Protein AF-A0A841RM21-F1 (afdb_monomer_lite)

pLDDT: mean 76.03, std 17.04, range [39.75, 96.88]

Secondary structure (DSSP, 8-state):
-----HHHHHHHHHHHHHHHHHHHHHH-HHHHHHHHHHHHHHHHHHHHHHHHHHHHHH---HHHHHHHHHHHHHHHHHHHTTS---S---------------S-PPP-----------------

Radius of gyration: 40.05 Å; chains: 1; bounding box: 70×43×116 Å

Structure (mmCIF, N/CA/C/O backbone):
data_AF-A0A841RM21-F1
#
_entry.id   AF-A0A841RM21-F1
#
loop_
_atom_site.group_PDB
_atom_site.id
_atom_site.type_symbol
_atom_site.label_atom_id
_atom_site.label_alt_id
_atom_site.label_comp_id
_atom_site.label_asym_id
_atom_site.label_entity_id
_atom_site.label_seq_id
_atom_site.pdbx_PDB_ins_code
_atom_site.Cartn_x
_atom_site.Cartn_y
_atom_site.Cartn_z
_atom_site.occupancy
_atom_site.B_iso_or_equiv
_atom_site.auth_seq_id
_atom_site.auth_comp_id
_atom_site.auth_asym_id
_atom_site.auth_atom_id
_atom_site.pdbx_PDB_model_num
ATOM 1 N N . MET A 1 1 ? -22.019 10.248 -42.109 1.00 49.47 1 MET A N 1
ATOM 2 C CA . MET A 1 1 ? -21.548 9.167 -41.214 1.00 49.47 1 MET A CA 1
ATOM 3 C C . MET A 1 1 ? -20.565 9.765 -40.216 1.00 49.47 1 MET A C 1
ATOM 5 O O . MET A 1 1 ? -19.471 10.133 -40.621 1.00 49.47 1 MET A O 1
ATOM 9 N N . GLN A 1 2 ? -20.959 9.957 -38.953 1.00 59.28 2 GLN A N 1
ATOM 10 C CA . GLN A 1 2 ? -20.015 10.356 -37.902 1.00 5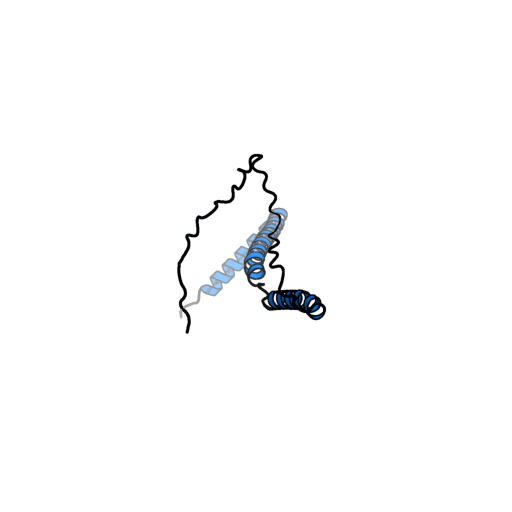9.28 2 GLN A CA 1
ATOM 11 C C . GLN A 1 2 ? -19.193 9.123 -37.521 1.00 59.28 2 GLN A C 1
ATOM 13 O O . GLN A 1 2 ? -19.748 8.127 -37.066 1.00 59.28 2 GLN A O 1
ATOM 18 N N . THR A 1 3 ? -17.888 9.149 -37.776 1.00 70.62 3 THR A N 1
ATOM 19 C CA . THR A 1 3 ? -16.991 8.068 -37.369 1.00 70.62 3 THR A CA 1
ATOM 20 C C . THR A 1 3 ? -16.593 8.279 -35.913 1.00 70.62 3 THR A C 1
ATOM 22 O O . THR A 1 3 ? -16.008 9.298 -35.545 1.00 70.62 3 THR A O 1
ATOM 25 N N . ASN A 1 4 ? -16.927 7.314 -35.059 1.00 75.44 4 ASN A N 1
ATOM 26 C CA . ASN A 1 4 ? -16.556 7.346 -33.650 1.00 75.44 4 ASN A CA 1
ATOM 27 C C . ASN A 1 4 ? -15.035 7.167 -33.542 1.00 75.44 4 ASN A C 1
ATOM 29 O O . ASN A 1 4 ? -14.515 6.083 -33.792 1.00 75.44 4 ASN A O 1
ATOM 33 N N . LYS A 1 5 ? -14.316 8.235 -33.174 1.00 79.25 5 LYS A N 1
ATOM 34 C CA . LYS A 1 5 ? -12.849 8.235 -32.992 1.00 79.25 5 LYS A CA 1
ATOM 35 C C . LYS A 1 5 ? -12.402 7.718 -31.612 1.00 79.25 5 LYS A C 1
ATOM 37 O O . LYS A 1 5 ? -11.215 7.565 -31.352 1.00 79.25 5 LYS A O 1
ATOM 42 N N . MET A 1 6 ? -13.341 7.409 -30.723 1.00 81.56 6 ME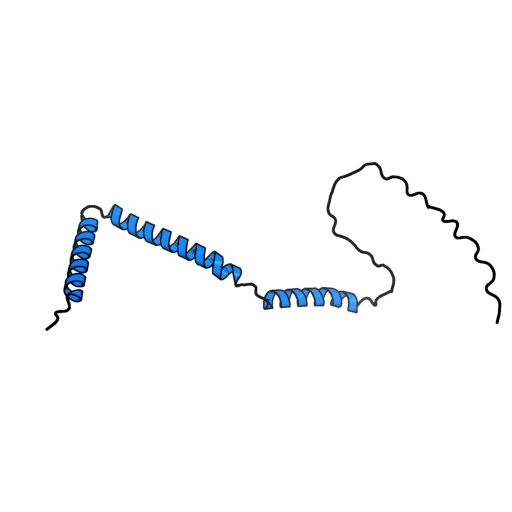T A N 1
ATOM 43 C CA . MET A 1 6 ? -13.052 6.823 -29.410 1.00 81.56 6 MET A CA 1
ATOM 44 C C . MET A 1 6 ? -12.282 5.489 -29.475 1.00 81.56 6 MET A C 1
ATOM 46 O O . MET A 1 6 ? -11.279 5.374 -28.772 1.00 81.56 6 MET A O 1
ATOM 50 N N . PRO A 1 7 ? -12.651 4.500 -30.319 1.00 87.12 7 PRO A N 1
ATOM 51 C CA . PRO A 1 7 ? -11.903 3.247 -30.414 1.00 87.12 7 PRO A CA 1
ATOM 52 C C . PRO A 1 7 ? -10.453 3.446 -30.863 1.00 87.12 7 PRO A C 1
ATOM 54 O O . PRO A 1 7 ? -9.565 2.829 -30.285 1.00 87.12 7 PRO A O 1
ATOM 57 N N . ILE A 1 8 ? -10.177 4.337 -31.826 1.00 90.12 8 ILE A N 1
ATOM 58 C CA . ILE A 1 8 ? -8.796 4.556 -32.288 1.00 90.12 8 ILE A CA 1
ATOM 59 C C . ILE A 1 8 ? -7.919 5.151 -31.178 1.00 90.12 8 ILE A C 1
ATOM 61 O O . ILE A 1 8 ? -6.764 4.761 -31.029 1.00 90.12 8 ILE A O 1
ATOM 65 N N . MET A 1 9 ? -8.485 6.026 -30.342 1.00 92.56 9 MET A N 1
ATOM 66 C CA . MET A 1 9 ? -7.781 6.590 -29.191 1.00 92.56 9 MET A CA 1
ATOM 67 C C . MET A 1 9 ? -7.486 5.522 -28.132 1.00 92.56 9 MET A C 1
ATOM 69 O O . MET A 1 9 ? -6.379 5.472 -27.604 1.00 92.56 9 MET A O 1
ATOM 73 N N . ILE A 1 10 ? -8.445 4.632 -27.860 1.00 94.12 10 ILE A N 1
ATOM 74 C CA . ILE A 1 10 ? -8.261 3.519 -26.918 1.00 94.12 10 ILE A CA 1
ATOM 75 C C . ILE A 1 10 ? -7.145 2.586 -27.403 1.00 94.12 10 ILE A C 1
ATOM 77 O O . ILE A 1 10 ? -6.250 2.260 -26.627 1.00 94.12 10 ILE A O 1
ATOM 81 N N . TYR A 1 11 ? -7.139 2.213 -28.687 1.00 94.19 11 TYR A N 1
ATOM 82 C CA . TYR A 1 11 ? -6.068 1.385 -29.248 1.00 94.19 11 TYR A CA 1
ATOM 83 C C . TYR A 1 11 ? -4.701 2.070 -29.179 1.00 94.19 11 TYR A C 1
ATOM 85 O O . TYR A 1 11 ? -3.723 1.420 -28.818 1.00 94.19 11 TYR A O 1
ATOM 93 N N . ALA A 1 12 ? -4.625 3.377 -29.448 1.00 94.75 12 ALA A N 1
ATOM 94 C CA . ALA A 1 12 ? -3.377 4.128 -29.323 1.00 94.75 12 ALA A CA 1
ATOM 95 C C . ALA A 1 12 ? -2.831 4.112 -27.883 1.00 94.75 12 ALA A C 1
ATOM 97 O O . ALA A 1 12 ? -1.640 3.877 -27.679 1.00 94.75 12 ALA A O 1
ATOM 98 N N . VAL A 1 13 ? -3.701 4.293 -26.882 1.00 96.19 13 VAL A N 1
ATOM 99 C CA . VAL A 1 13 ? -3.317 4.227 -25.461 1.00 96.19 13 VAL A CA 1
ATOM 100 C C . VAL A 1 13 ? -2.849 2.824 -25.077 1.00 96.19 13 VAL A C 1
ATOM 102 O O . VAL A 1 13 ? -1.839 2.693 -24.390 1.00 96.19 13 VAL A O 1
ATOM 105 N N . ILE A 1 14 ? -3.538 1.778 -25.542 1.00 96.19 14 ILE A N 1
ATOM 106 C CA . ILE A 1 14 ? -3.151 0.388 -25.263 1.00 96.19 14 ILE A CA 1
ATOM 107 C C . ILE A 1 14 ? -1.770 0.087 -25.851 1.00 96.19 14 ILE A C 1
ATOM 109 O O . ILE A 1 14 ? -0.910 -0.430 -25.142 1.00 96.19 14 ILE A O 1
ATOM 113 N N . VAL A 1 15 ? -1.530 0.439 -27.118 1.00 96.62 15 VAL A N 1
ATOM 114 C CA . VAL A 1 15 ? -0.232 0.208 -27.772 1.00 96.62 15 VAL A CA 1
ATOM 115 C C . VAL A 1 15 ? 0.884 0.949 -27.038 1.00 96.62 15 VAL A C 1
ATOM 117 O O . VAL A 1 15 ? 1.926 0.361 -26.751 1.00 96.62 15 VAL A O 1
ATOM 120 N N . LEU A 1 16 ? 0.652 2.210 -26.666 1.00 96.00 16 LEU A N 1
ATOM 121 C CA . LEU A 1 16 ? 1.628 2.999 -25.919 1.00 96.00 16 LEU A CA 1
ATOM 122 C C . LEU A 1 16 ? 1.916 2.399 -24.534 1.00 96.00 16 LEU A C 1
ATOM 124 O O . LEU A 1 16 ? 3.074 2.338 -24.124 1.00 96.00 16 LEU A O 1
ATOM 128 N N . ALA A 1 17 ? 0.885 1.917 -23.836 1.00 95.00 17 ALA A N 1
ATOM 129 C CA . ALA A 1 17 ? 1.034 1.269 -22.537 1.00 95.00 17 ALA A CA 1
ATOM 130 C C . ALA A 1 17 ? 1.849 -0.027 -22.633 1.00 95.00 17 ALA A C 1
ATOM 132 O O . ALA A 1 17 ? 2.735 -0.252 -21.811 1.00 95.00 17 ALA A O 1
ATOM 133 N N . VAL A 1 18 ? 1.593 -0.854 -23.652 1.00 96.06 18 VAL A N 1
ATOM 134 C CA . VAL A 1 18 ? 2.345 -2.096 -23.889 1.00 96.06 18 VAL A CA 1
ATOM 135 C C . VAL A 1 18 ? 3.813 -1.789 -24.173 1.00 96.06 18 VAL A C 1
ATOM 137 O O . VAL A 1 18 ? 4.685 -2.390 -23.552 1.00 96.06 18 VAL A O 1
ATOM 140 N N . ILE A 1 19 ? 4.100 -0.823 -25.049 1.00 95.19 19 ILE A N 1
ATOM 141 C CA . ILE A 1 19 ? 5.481 -0.423 -25.360 1.00 95.19 19 ILE A CA 1
ATOM 142 C C . ILE A 1 19 ? 6.181 0.106 -24.106 1.00 95.19 19 ILE A C 1
ATOM 144 O O . ILE A 1 19 ? 7.271 -0.356 -23.782 1.00 95.19 19 ILE A O 1
ATOM 148 N N . GLY A 1 20 ? 5.541 1.013 -23.364 1.00 90.06 20 GLY A N 1
ATOM 149 C CA . GLY A 1 20 ? 6.099 1.550 -22.123 1.00 90.06 20 GLY A CA 1
ATOM 150 C C . GLY A 1 20 ? 6.379 0.461 -21.086 1.00 90.06 20 GLY A C 1
ATOM 151 O O . GLY A 1 20 ? 7.424 0.479 -20.439 1.00 90.06 20 GLY A O 1
ATOM 152 N N . PHE A 1 21 ? 5.491 -0.529 -20.977 1.00 91.50 21 PHE A N 1
ATOM 153 C CA . PHE A 1 21 ? 5.668 -1.660 -20.072 1.00 91.50 21 PHE A CA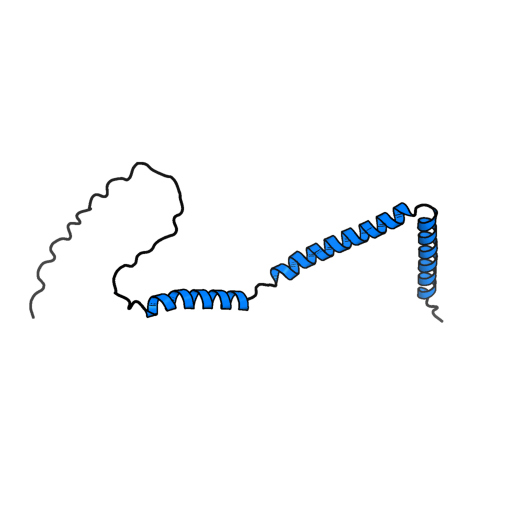 1
ATOM 154 C C . PHE A 1 21 ? 6.810 -2.587 -20.504 1.00 91.50 21 PHE A C 1
ATOM 156 O O . PHE A 1 21 ? 7.632 -2.956 -19.669 1.00 91.50 21 PHE A O 1
ATOM 163 N N . LEU A 1 22 ? 6.909 -2.934 -21.793 1.00 92.44 22 LEU A N 1
ATOM 164 C CA . LEU A 1 22 ? 8.019 -3.747 -22.306 1.00 92.44 22 LEU A CA 1
ATOM 165 C C . LEU A 1 22 ? 9.357 -3.021 -22.144 1.00 92.44 22 LEU A C 1
ATOM 167 O O . LEU A 1 22 ? 10.333 -3.632 -21.716 1.00 92.44 22 LEU A O 1
ATOM 171 N N . SER A 1 23 ? 9.410 -1.720 -22.436 1.00 89.44 23 SER A N 1
ATOM 172 C CA . SER A 1 23 ? 10.614 -0.916 -22.216 1.00 89.44 23 SER A CA 1
ATOM 173 C C . SER A 1 23 ? 11.016 -0.906 -20.745 1.00 89.44 23 SER A C 1
ATOM 175 O O . SER A 1 23 ? 12.177 -1.164 -20.448 1.00 89.44 23 SER A O 1
ATOM 177 N N . ALA A 1 24 ? 10.071 -0.692 -19.825 1.00 89.06 24 ALA A N 1
ATOM 178 C CA . ALA A 1 24 ? 10.345 -0.783 -18.392 1.00 89.06 24 ALA A CA 1
ATOM 179 C C . ALA A 1 24 ? 10.826 -2.187 -17.993 1.00 89.06 24 ALA A C 1
ATOM 181 O O . ALA A 1 24 ? 11.731 -2.316 -17.180 1.00 89.06 24 ALA A O 1
ATOM 182 N N . LEU A 1 25 ? 10.288 -3.248 -18.601 1.00 89.06 25 LEU A N 1
ATOM 183 C CA . LEU A 1 25 ? 10.687 -4.618 -18.290 1.00 89.06 25 LEU A CA 1
ATOM 184 C C . LEU A 1 25 ? 12.137 -4.921 -18.694 1.00 89.06 25 LEU A C 1
ATOM 186 O O . LEU A 1 25 ? 12.838 -5.573 -17.924 1.00 89.06 25 LEU A O 1
ATOM 190 N N . PHE A 1 26 ? 12.584 -4.460 -19.867 1.00 90.62 26 PHE A N 1
ATOM 191 C CA . PHE A 1 26 ? 13.926 -4.762 -20.385 1.00 90.62 26 PHE A CA 1
ATOM 192 C C . PHE A 1 26 ? 15.006 -3.758 -19.968 1.00 90.62 26 PHE A C 1
ATOM 194 O O . PHE A 1 26 ? 16.145 -4.166 -19.760 1.00 90.62 26 PHE A O 1
ATOM 201 N N . LEU A 1 27 ? 14.684 -2.464 -19.868 1.00 89.25 27 LEU A N 1
ATOM 202 C CA . LEU A 1 27 ? 15.665 -1.431 -19.505 1.00 89.25 27 LEU A CA 1
ATOM 203 C C . LEU A 1 27 ? 15.765 -1.221 -17.991 1.00 89.25 27 LEU A C 1
ATOM 205 O O . LEU A 1 27 ? 16.846 -0.887 -17.515 1.00 89.25 27 LEU A O 1
ATOM 209 N N . ASP A 1 28 ? 14.672 -1.396 -17.238 1.00 86.25 28 ASP A N 1
ATOM 210 C CA . ASP A 1 28 ? 14.652 -1.124 -15.795 1.00 86.25 28 ASP A CA 1
ATOM 211 C C . ASP A 1 28 ? 13.617 -1.973 -15.032 1.00 86.25 28 ASP A C 1
ATOM 213 O O . ASP A 1 28 ? 12.610 -1.495 -14.492 1.00 86.25 28 ASP A O 1
ATOM 217 N N . THR A 1 29 ? 13.876 -3.280 -14.968 1.00 87.50 29 THR A N 1
ATOM 218 C CA . THR A 1 29 ? 13.009 -4.225 -14.252 1.00 87.50 29 THR A CA 1
ATOM 219 C C . THR A 1 29 ? 12.903 -3.887 -12.760 1.00 87.50 29 THR A C 1
ATOM 221 O O . THR A 1 29 ? 11.849 -4.074 -12.146 1.00 87.50 29 THR A O 1
ATOM 224 N N . ALA A 1 30 ? 13.987 -3.382 -12.161 1.00 89.12 30 ALA A N 1
ATOM 225 C CA . ALA A 1 30 ? 14.034 -3.040 -10.742 1.00 89.12 30 ALA A CA 1
ATOM 226 C C . ALA A 1 30 ? 13.153 -1.819 -10.429 1.00 89.12 30 ALA A C 1
ATOM 228 O O . ALA A 1 30 ? 12.381 -1.848 -9.463 1.00 89.12 30 ALA A O 1
ATOM 229 N N . GLY A 1 31 ? 13.201 -0.781 -11.268 1.00 87.88 31 GLY A N 1
ATOM 230 C CA . GLY A 1 31 ? 12.308 0.377 -11.206 1.00 87.88 31 GLY A CA 1
ATOM 231 C C . GLY A 1 31 ? 10.837 -0.013 -11.345 1.00 87.88 31 GLY A C 1
ATOM 232 O O . GLY A 1 31 ? 9.989 0.438 -10.571 1.00 87.88 31 GLY A O 1
ATOM 233 N N . LEU A 1 32 ? 10.521 -0.937 -12.258 1.00 90.69 32 LEU A N 1
ATOM 234 C CA . LEU A 1 32 ? 9.157 -1.444 -12.421 1.00 90.69 32 LEU A CA 1
ATOM 235 C C . LEU A 1 32 ? 8.663 -2.125 -11.131 1.00 90.69 32 LEU A C 1
ATOM 237 O O . LEU A 1 32 ? 7.633 -1.735 -10.579 1.00 90.69 32 LEU A O 1
ATOM 241 N N . ILE A 1 33 ? 9.414 -3.092 -10.596 1.00 91.94 33 ILE A N 1
ATOM 242 C CA . ILE A 1 33 ? 9.014 -3.827 -9.383 1.00 91.94 33 ILE A CA 1
ATOM 243 C C . ILE A 1 33 ? 8.874 -2.874 -8.191 1.00 91.94 33 ILE A C 1
ATOM 245 O O . ILE A 1 33 ? 7.872 -2.924 -7.472 1.00 91.94 33 ILE A O 1
ATOM 249 N N . THR A 1 34 ? 9.840 -1.975 -7.992 1.00 93.44 34 THR A N 1
ATOM 250 C CA . THR A 1 34 ? 9.788 -0.993 -6.898 1.00 93.44 34 THR A CA 1
ATOM 251 C C . THR A 1 34 ? 8.599 -0.049 -7.041 1.00 93.44 34 THR A C 1
ATOM 253 O O . THR A 1 34 ? 7.932 0.222 -6.042 1.00 93.44 34 THR A O 1
ATOM 256 N N . SER A 1 35 ? 8.259 0.391 -8.255 1.00 90.31 35 SER A N 1
ATOM 257 C CA . SER A 1 35 ? 7.082 1.234 -8.496 1.00 90.31 35 SER A CA 1
ATOM 258 C C . SER A 1 35 ? 5.769 0.517 -8.155 1.00 90.31 35 SER A C 1
ATOM 260 O O . SER A 1 35 ? 4.913 1.096 -7.482 1.00 90.31 35 SER A O 1
ATOM 262 N N . VAL A 1 36 ? 5.631 -0.763 -8.522 1.00 93.12 36 VAL A N 1
ATOM 263 C CA . VAL A 1 36 ? 4.449 -1.585 -8.211 1.00 93.12 36 VAL A CA 1
ATOM 264 C C . VAL A 1 36 ? 4.327 -1.805 -6.707 1.00 93.12 36 VAL A C 1
ATOM 266 O O . VAL A 1 36 ? 3.259 -1.585 -6.136 1.00 93.12 36 VAL A O 1
ATOM 269 N N . VAL A 1 37 ? 5.423 -2.182 -6.044 1.00 95.81 37 VAL A N 1
ATOM 270 C CA . VAL A 1 37 ? 5.449 -2.368 -4.586 1.00 95.81 37 VAL A CA 1
ATOM 271 C C . VAL A 1 37 ? 5.115 -1.062 -3.870 1.00 95.81 37 VAL A C 1
ATOM 273 O O . VAL A 1 37 ? 4.304 -1.062 -2.948 1.00 95.81 37 VAL A O 1
ATOM 276 N N . THR A 1 38 ? 5.679 0.060 -4.315 1.00 95.25 38 THR A N 1
ATOM 277 C CA . THR A 1 38 ? 5.420 1.379 -3.722 1.00 95.25 38 THR A CA 1
ATOM 278 C C . THR A 1 38 ? 3.964 1.797 -3.917 1.00 95.25 38 THR A C 1
ATOM 280 O O . THR A 1 38 ? 3.328 2.260 -2.972 1.00 95.25 38 THR A O 1
ATOM 283 N N . SER A 1 39 ? 3.399 1.574 -5.107 1.00 94.94 39 SER A N 1
ATOM 284 C CA . SER A 1 39 ? 1.982 1.820 -5.398 1.00 94.94 39 SER A CA 1
ATOM 285 C C . SER A 1 39 ? 1.065 0.995 -4.491 1.00 94.94 39 SER A C 1
ATOM 287 O O . SER A 1 39 ? 0.151 1.544 -3.871 1.00 94.94 39 SER A O 1
ATOM 289 N N . LEU A 1 40 ? 1.350 -0.302 -4.337 1.00 96.50 40 LEU A N 1
ATOM 290 C CA . LEU A 1 40 ? 0.614 -1.183 -3.430 1.00 96.50 40 LEU A CA 1
ATOM 291 C C . LEU A 1 40 ? 0.744 -0.740 -1.972 1.00 96.50 40 LEU A C 1
ATOM 293 O O . LEU A 1 40 ? -0.247 -0.741 -1.246 1.00 96.50 40 LEU A O 1
ATOM 297 N N . LEU A 1 41 ? 1.938 -0.330 -1.544 1.00 96.88 41 LEU A N 1
ATOM 298 C CA . LEU A 1 41 ? 2.202 0.127 -0.180 1.00 96.88 41 LEU A CA 1
ATOM 299 C C . LEU A 1 41 ? 1.422 1.409 0.129 1.00 96.88 41 LEU A C 1
ATOM 301 O O . LEU A 1 41 ? 0.754 1.488 1.160 1.00 96.88 41 LEU A O 1
ATOM 305 N N . ILE A 1 42 ? 1.434 2.381 -0.785 1.00 96.38 42 ILE A N 1
ATOM 306 C CA . ILE A 1 42 ? 0.651 3.618 -0.661 1.00 96.38 42 ILE A CA 1
ATOM 307 C C . ILE A 1 42 ? -0.848 3.302 -0.659 1.00 96.38 42 ILE A C 1
ATOM 309 O O . ILE A 1 42 ? -1.575 3.792 0.206 1.00 96.38 42 ILE A O 1
ATOM 313 N N . GLY A 1 43 ? -1.315 2.450 -1.574 1.00 96.25 43 GLY A N 1
ATOM 314 C CA . GLY A 1 43 ? -2.713 2.018 -1.631 1.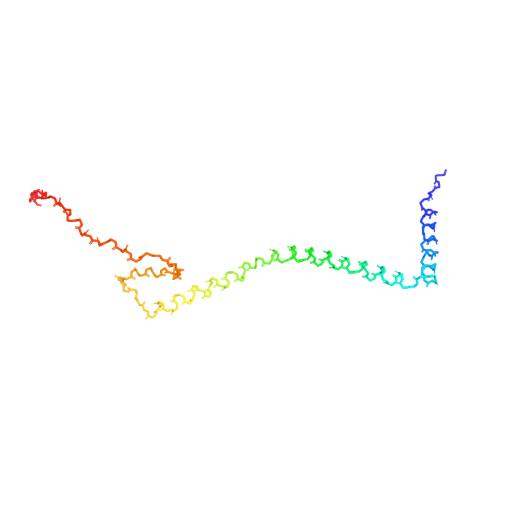00 96.25 43 GLY A CA 1
ATOM 315 C C . GLY A 1 43 ? -3.165 1.331 -0.340 1.00 96.25 43 GLY A C 1
ATOM 316 O O . GLY A 1 43 ? -4.220 1.663 0.201 1.00 96.25 43 GLY A O 1
ATOM 317 N N . ALA A 1 44 ? -2.340 0.436 0.206 1.00 95.81 44 ALA A N 1
ATOM 318 C CA . ALA A 1 44 ? -2.590 -0.243 1.473 1.00 95.81 44 ALA A CA 1
ATOM 319 C C . ALA A 1 44 ? -2.568 0.722 2.665 1.00 95.81 44 ALA A C 1
ATOM 321 O O . ALA A 1 44 ? -3.409 0.598 3.555 1.00 95.81 44 ALA A O 1
ATOM 322 N N . LEU A 1 45 ? -1.662 1.706 2.680 1.00 96.06 45 LEU A N 1
ATOM 323 C CA . LEU A 1 45 ? -1.630 2.752 3.706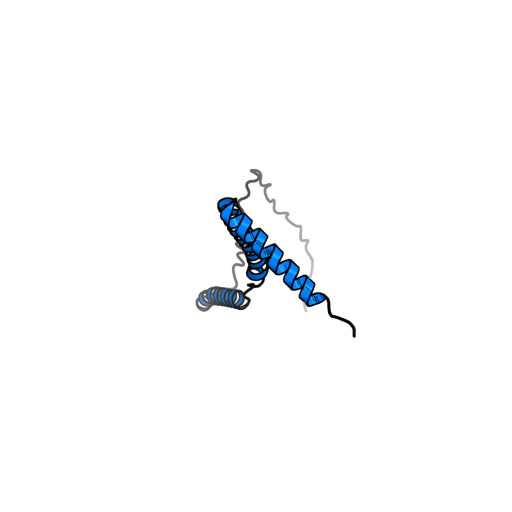 1.00 96.06 45 LEU A CA 1
ATOM 324 C C . LEU A 1 45 ? -2.894 3.609 3.675 1.00 96.06 45 LEU A C 1
ATOM 326 O O . LEU A 1 45 ? -3.500 3.832 4.722 1.00 96.06 45 LEU A O 1
ATOM 330 N N . LEU A 1 46 ? -3.315 4.063 2.493 1.00 95.12 46 LEU A N 1
ATOM 331 C CA . LEU A 1 46 ? -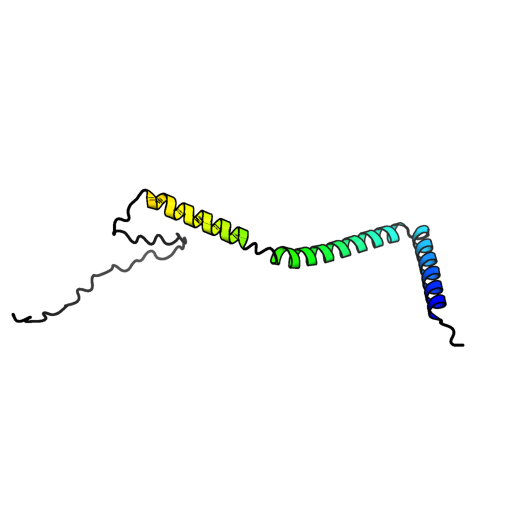4.532 4.858 2.331 1.00 95.12 46 LEU A CA 1
ATOM 332 C C . LEU A 1 46 ? -5.772 4.054 2.724 1.00 95.12 46 LEU A C 1
ATOM 334 O O . LEU A 1 46 ? -6.581 4.520 3.528 1.00 95.12 46 LEU A O 1
ATOM 338 N N . PHE A 1 47 ? -5.898 2.825 2.217 1.00 93.50 47 PHE A N 1
ATOM 339 C CA . PHE A 1 47 ? -6.991 1.929 2.581 1.00 93.50 47 PHE A CA 1
ATOM 340 C C . PHE A 1 47 ? -7.000 1.647 4.084 1.00 93.50 47 PHE A C 1
ATOM 342 O O . PHE A 1 47 ? -8.040 1.760 4.729 1.00 93.50 47 PHE A O 1
ATOM 349 N N . GLY A 1 48 ? -5.835 1.350 4.660 1.00 93.19 48 GLY A N 1
ATOM 350 C CA . GLY A 1 48 ? -5.649 1.126 6.086 1.00 93.19 48 GLY A CA 1
ATOM 351 C C . GLY A 1 48 ? -6.061 2.337 6.914 1.00 93.19 48 GLY A C 1
ATOM 352 O O . GLY A 1 48 ? -6.831 2.180 7.856 1.00 93.19 48 GLY A O 1
ATOM 353 N N . ALA A 1 49 ? -5.631 3.545 6.543 1.00 91.69 49 ALA A N 1
ATOM 354 C CA . ALA A 1 49 ? -5.990 4.785 7.229 1.00 91.69 49 ALA A CA 1
ATOM 355 C C . ALA A 1 49 ? -7.503 5.050 7.183 1.00 91.69 49 ALA A C 1
ATOM 357 O O . ALA A 1 49 ? -8.118 5.318 8.220 1.00 91.69 49 ALA A O 1
ATOM 358 N N . ILE A 1 50 ? -8.121 4.912 6.006 1.00 90.25 50 ILE A N 1
ATOM 359 C CA . ILE A 1 50 ? -9.571 5.077 5.831 1.00 90.25 50 ILE A CA 1
ATOM 360 C C . ILE A 1 50 ? -10.321 4.021 6.648 1.00 90.25 50 ILE A C 1
ATOM 362 O O . ILE A 1 50 ? -11.232 4.356 7.407 1.00 90.25 50 ILE A O 1
ATOM 366 N N . TYR A 1 51 ? -9.914 2.757 6.559 1.00 88.69 51 TYR A N 1
ATOM 367 C CA . TYR A 1 51 ? -10.509 1.658 7.313 1.00 88.69 51 TYR A CA 1
ATOM 368 C C . TYR A 1 51 ? -10.407 1.898 8.824 1.00 88.69 51 TYR A C 1
ATOM 370 O O . TYR A 1 51 ? -11.402 1.787 9.542 1.00 88.69 51 TYR A O 1
ATOM 378 N N . LEU A 1 52 ? -9.241 2.310 9.326 1.00 85.94 52 LEU A N 1
ATOM 379 C CA . LEU A 1 52 ? -9.040 2.578 10.748 1.00 85.94 52 LEU A CA 1
ATOM 380 C C . LEU A 1 52 ? -9.918 3.738 11.232 1.00 85.94 52 LEU A C 1
ATOM 382 O O . LEU A 1 52 ? -10.525 3.636 12.296 1.00 85.94 52 LEU A O 1
ATOM 386 N N . ILE A 1 53 ? -10.034 4.821 10.464 1.00 84.56 53 ILE A N 1
ATOM 387 C CA . ILE A 1 53 ? -10.817 5.998 10.867 1.00 84.56 53 ILE A CA 1
ATOM 388 C C . ILE A 1 53 ? -12.325 5.720 10.787 1.00 84.56 53 ILE A C 1
ATOM 390 O O . ILE A 1 53 ? -13.063 6.034 11.727 1.00 84.56 53 ILE A O 1
ATOM 394 N N . PHE A 1 54 ? -12.798 5.105 9.702 1.00 78.19 54 PHE A N 1
ATOM 395 C CA . PHE A 1 54 ? -14.230 4.903 9.465 1.00 78.19 54 PHE A CA 1
ATOM 396 C C . PHE A 1 54 ? -14.792 3.660 10.165 1.00 78.19 54 PHE A C 1
ATOM 398 O O . PHE A 1 54 ? -15.880 3.730 10.742 1.00 78.19 54 PHE A O 1
ATOM 405 N N . ILE A 1 55 ? -14.075 2.532 10.170 1.00 71.00 55 ILE A N 1
ATOM 406 C CA . ILE A 1 55 ? -14.573 1.282 10.766 1.00 71.00 55 ILE A CA 1
ATOM 407 C C . ILE A 1 55 ? -14.439 1.299 12.296 1.00 71.00 55 ILE A C 1
ATOM 409 O O . ILE A 1 55 ? -15.356 0.873 13.003 1.00 71.00 55 ILE A O 1
ATOM 413 N N . ARG A 1 56 ? -13.330 1.830 12.841 1.00 63.59 56 ARG A N 1
ATOM 414 C CA . ARG A 1 56 ? -13.084 1.806 14.298 1.00 63.59 56 ARG A CA 1
ATOM 415 C C . ARG A 1 56 ? -14.049 2.719 15.044 1.00 63.59 56 ARG A C 1
ATOM 417 O O . ARG A 1 56 ? -14.420 2.415 16.175 1.00 63.59 56 ARG A O 1
ATOM 424 N N . ARG A 1 57 ? -14.490 3.809 14.408 1.00 61.56 57 ARG A N 1
ATOM 425 C CA . ARG A 1 57 ? -15.416 4.776 15.013 1.00 61.56 57 ARG A CA 1
ATOM 426 C C . ARG A 1 57 ? -16.873 4.309 14.992 1.00 61.56 57 ARG A C 1
ATOM 428 O O . ARG A 1 57 ? -17.621 4.671 15.894 1.00 61.56 57 ARG A O 1
ATOM 435 N N . LYS A 1 58 ? -17.269 3.462 14.033 1.00 61.03 58 LYS A N 1
ATOM 436 C CA . LYS A 1 58 ? -18.640 2.920 13.944 1.00 61.03 58 LYS A CA 1
ATOM 437 C C . LYS A 1 58 ? -18.936 1.786 14.923 1.00 61.03 58 LYS A C 1
ATOM 439 O O . LYS A 1 58 ? -20.095 1.434 15.111 1.00 61.03 58 LYS A O 1
ATOM 444 N N . ARG A 1 59 ? -17.925 1.231 15.598 1.00 63.03 59 ARG A N 1
ATOM 445 C CA . ARG A 1 59 ? -18.118 0.140 16.560 1.00 63.03 59 ARG A CA 1
ATOM 446 C C . ARG A 1 59 ? -18.490 0.629 17.967 1.00 63.03 59 ARG A C 1
ATOM 448 O O . ARG A 1 59 ? -18.031 0.079 18.969 1.00 63.03 59 ARG A O 1
ATOM 455 N N . SER A 1 60 ? -19.335 1.656 18.066 1.00 65.44 60 SER A N 1
ATOM 456 C CA . SER A 1 60 ? -20.070 1.966 19.296 1.00 65.44 60 SER A CA 1
ATOM 457 C C . SER A 1 60 ? -21.130 0.888 19.501 1.00 65.44 60 SER A C 1
ATOM 459 O O . SER A 1 60 ? -22.304 1.076 19.224 1.00 65.44 60 SER A O 1
ATOM 461 N N . ASP A 1 61 ? -20.669 -0.278 19.931 1.00 74.94 61 ASP A N 1
ATOM 462 C CA . ASP A 1 61 ? -21.449 -1.497 20.068 1.00 74.94 61 ASP A CA 1
ATOM 463 C C . ASP A 1 61 ? -22.363 -1.330 21.295 1.00 74.94 61 ASP A C 1
ATOM 465 O O . ASP A 1 61 ? -21.990 -1.644 22.430 1.00 74.94 61 ASP A O 1
ATOM 469 N N . GLU A 1 62 ? -23.523 -0.698 21.096 1.00 80.81 62 GLU A N 1
ATOM 470 C CA . GLU A 1 62 ? -24.501 -0.379 22.146 1.00 80.81 62 GLU A CA 1
ATOM 471 C C . GLU A 1 62 ? -24.899 -1.626 22.934 1.00 80.81 62 GLU A C 1
ATOM 473 O O . GLU A 1 62 ? -25.029 -1.574 24.157 1.00 80.81 62 GLU A O 1
ATOM 478 N N . LEU A 1 63 ? -24.942 -2.779 22.263 1.00 83.31 63 LEU A N 1
ATOM 479 C CA . LEU A 1 63 ? -25.138 -4.086 22.881 1.00 83.31 63 LEU A CA 1
ATOM 480 C C . LEU A 1 63 ? -24.032 -4.419 23.888 1.00 83.31 63 LEU A C 1
ATOM 482 O O . LEU A 1 63 ? -24.320 -4.933 24.970 1.00 83.31 63 LEU A O 1
ATOM 486 N N . THR A 1 64 ? -22.767 -4.102 23.596 1.00 84.12 64 THR A N 1
ATOM 487 C CA . THR A 1 64 ? -21.680 -4.300 24.573 1.00 84.12 64 THR A CA 1
ATOM 488 C C . THR A 1 64 ? -21.774 -3.333 25.749 1.00 84.12 64 THR A C 1
ATOM 490 O O . THR A 1 64 ? -21.503 -3.745 26.881 1.00 84.12 64 THR A O 1
ATOM 493 N N . LYS A 1 65 ? -22.194 -2.079 25.528 1.00 88.69 65 LYS A N 1
ATOM 494 C CA . LYS A 1 65 ? -22.431 -1.106 26.611 1.00 88.69 65 LYS A CA 1
ATOM 495 C C . LYS A 1 65 ? -23.585 -1.559 27.503 1.00 88.69 65 LYS A C 1
ATOM 497 O O . LYS A 1 65 ? -23.420 -1.601 28.720 1.00 88.69 65 LYS A O 1
ATOM 502 N N . TYR A 1 66 ? -24.694 -1.990 26.905 1.00 90.69 66 TYR A N 1
ATOM 503 C CA . TYR A 1 66 ? -25.845 -2.551 27.606 1.00 90.69 66 TYR A CA 1
ATOM 504 C C . TYR A 1 66 ? -25.454 -3.788 28.420 1.00 90.69 66 TYR A C 1
ATOM 506 O O . TYR A 1 66 ? -25.678 -3.826 29.627 1.00 90.69 66 TYR A O 1
ATOM 514 N N . ARG A 1 67 ? -24.765 -4.768 27.815 1.00 91.12 67 ARG A N 1
ATOM 515 C CA . ARG A 1 67 ? -24.281 -5.970 28.525 1.00 91.12 67 ARG A CA 1
ATOM 516 C C . ARG A 1 67 ? -23.380 -5.614 29.714 1.00 91.12 67 ARG A C 1
ATOM 518 O O . ARG A 1 67 ? -23.515 -6.214 30.783 1.00 91.12 67 ARG A O 1
ATOM 525 N N . LYS A 1 68 ? -22.484 -4.631 29.561 1.00 93.25 68 LYS A N 1
ATOM 526 C CA . LYS A 1 68 ? -21.635 -4.127 30.658 1.00 93.25 68 LYS A CA 1
ATOM 527 C C . LYS A 1 68 ? -22.467 -3.469 31.762 1.00 93.25 68 LYS A C 1
ATOM 529 O O . LYS A 1 68 ? -22.270 -3.805 32.929 1.00 93.25 68 LYS A O 1
ATOM 534 N N . ALA A 1 69 ? -23.417 -2.608 31.402 1.00 92.69 69 ALA A N 1
ATOM 535 C CA . ALA A 1 69 ? -24.307 -1.934 32.345 1.00 92.69 69 ALA A CA 1
ATOM 536 C C . ALA A 1 69 ? -25.184 -2.931 33.122 1.00 92.69 69 ALA A C 1
ATOM 538 O O . ALA A 1 69 ? -25.273 -2.855 34.346 1.00 92.69 69 ALA A O 1
ATOM 539 N N . VAL A 1 70 ? -25.747 -3.936 32.444 1.00 92.81 70 VAL A N 1
ATOM 540 C CA . VAL A 1 70 ? -26.517 -5.016 33.080 1.00 92.81 70 VAL A CA 1
ATOM 541 C C . VAL A 1 70 ? -25.645 -5.805 34.050 1.00 92.81 70 VAL A C 1
ATOM 543 O O . VAL A 1 70 ? -26.059 -6.056 35.181 1.00 92.81 70 VAL A O 1
ATOM 546 N N . LYS A 1 71 ? -24.416 -6.165 33.659 1.00 94.00 71 LYS A N 1
ATOM 547 C CA . LYS A 1 71 ? -23.482 -6.876 34.547 1.00 94.00 71 LYS A CA 1
ATOM 548 C C . LYS A 1 71 ? -23.133 -6.043 35.783 1.00 94.00 71 LYS A C 1
ATOM 550 O O . LYS A 1 71 ? -23.066 -6.593 36.882 1.00 94.00 71 LYS A O 1
ATOM 555 N N . GLN A 1 72 ? -22.932 -4.737 35.618 1.00 93.31 72 GLN A N 1
ATOM 556 C CA . GLN A 1 72 ? -22.673 -3.809 36.719 1.00 93.31 72 GLN A CA 1
ATOM 557 C C . GLN A 1 72 ? -23.882 -3.687 37.657 1.00 93.31 72 GLN A C 1
ATOM 559 O O . GLN A 1 72 ? -23.714 -3.799 38.871 1.00 93.31 72 GLN A O 1
ATOM 564 N N . SER A 1 73 ? -25.088 -3.528 37.107 1.00 89.00 73 SER A N 1
ATOM 565 C CA . SER A 1 73 ? -26.336 -3.477 37.875 1.00 89.00 73 SER A CA 1
ATOM 566 C C . SER A 1 73 ? -26.544 -4.769 38.667 1.00 89.00 73 SER A C 1
ATOM 568 O O . SER A 1 73 ? -26.651 -4.732 39.893 1.00 89.00 73 SER A O 1
ATOM 570 N N . LYS A 1 74 ? -26.452 -5.931 38.003 1.00 89.62 74 LYS A N 1
ATOM 571 C CA . LYS A 1 74 ? -26.546 -7.235 38.672 1.00 89.62 74 LYS A CA 1
ATOM 572 C C . LYS A 1 74 ? -25.536 -7.349 39.811 1.00 89.62 74 LYS A C 1
ATOM 574 O O . LYS A 1 74 ? -25.929 -7.689 40.914 1.00 89.62 74 LYS A O 1
ATOM 579 N N . ARG A 1 75 ? -24.262 -6.994 39.608 1.00 88.56 75 ARG A N 1
ATOM 580 C CA . ARG A 1 75 ? -23.249 -7.032 40.682 1.00 88.56 75 ARG A CA 1
ATOM 581 C C . ARG A 1 75 ? -23.579 -6.126 41.873 1.00 88.56 75 ARG A C 1
ATOM 583 O O . ARG A 1 75 ? -23.313 -6.528 42.999 1.00 88.56 75 ARG A O 1
ATOM 590 N N . LYS A 1 76 ? -24.147 -4.937 41.638 1.00 86.38 76 LYS A N 1
ATOM 591 C CA . LYS A 1 76 ? -24.528 -3.987 42.698 1.00 86.38 76 LYS A CA 1
ATOM 592 C C . LYS A 1 76 ? -25.706 -4.498 43.534 1.00 86.38 76 LYS A C 1
ATOM 594 O O . LYS A 1 76 ? -25.674 -4.401 44.755 1.00 86.38 76 LYS A O 1
ATOM 599 N N . TYR A 1 77 ? -26.726 -5.056 42.884 1.00 79.56 77 TYR A N 1
ATOM 600 C CA . TYR A 1 77 ? -27.951 -5.486 43.566 1.00 79.56 77 TYR A CA 1
ATOM 601 C C . TYR A 1 77 ? -27.880 -6.919 44.115 1.00 79.56 77 TYR A C 1
ATOM 603 O O . TYR A 1 77 ? -28.554 -7.234 45.093 1.00 79.56 77 TYR A O 1
ATOM 611 N N . HIS A 1 78 ? -27.009 -7.778 43.574 1.00 69.88 78 HIS A N 1
ATOM 612 C CA . HIS A 1 78 ? -26.834 -9.151 44.070 1.00 69.88 78 HIS A CA 1
ATOM 613 C C . HIS A 1 78 ? -26.142 -9.211 45.445 1.00 69.88 78 HIS A C 1
ATOM 615 O O . HIS A 1 78 ? -26.327 -10.173 46.188 1.00 69.88 78 HIS A O 1
ATOM 621 N N . THR A 1 79 ? -25.368 -8.185 45.815 1.00 61.31 79 THR A N 1
ATOM 622 C CA . THR A 1 79 ? -24.820 -8.015 47.174 1.00 61.31 79 THR A CA 1
ATOM 623 C C . THR A 1 79 ? -25.787 -7.301 48.122 1.00 61.31 79 THR A C 1
ATOM 625 O O . THR A 1 79 ? -25.714 -7.532 49.328 1.00 61.31 79 THR A O 1
ATOM 628 N N . GLN A 1 80 ? -26.721 -6.495 47.605 1.00 58.06 80 GLN A N 1
ATOM 629 C CA . GLN A 1 80 ? -27.766 -5.835 48.401 1.00 58.06 80 GLN A CA 1
ATOM 630 C C . GLN A 1 80 ? -28.937 -6.762 48.754 1.00 58.06 80 GLN A C 1
ATOM 632 O O . GLN A 1 80 ? -29.490 -6.638 49.838 1.00 58.06 80 GLN A O 1
ATOM 637 N N . SER A 1 81 ? -29.270 -7.760 47.928 1.00 57.09 81 SER A N 1
ATOM 638 C CA . SER A 1 81 ? -30.329 -8.727 48.271 1.00 57.09 81 SER A CA 1
ATOM 639 C C . SER A 1 81 ? -30.018 -9.573 49.518 1.00 57.09 81 SER A C 1
ATOM 641 O O . SER A 1 81 ? -30.932 -10.164 50.082 1.00 57.09 81 SER A O 1
ATOM 643 N N . LYS A 1 82 ? -28.753 -9.639 49.965 1.00 57.22 82 LYS A N 1
ATOM 644 C CA . LYS A 1 82 ? -28.357 -10.313 51.218 1.00 57.22 82 LYS A CA 1
ATOM 645 C C . LYS A 1 82 ? -28.185 -9.361 52.407 1.00 57.22 82 LYS A C 1
ATOM 647 O O . LYS A 1 82 ? -27.865 -9.814 53.501 1.00 57.22 82 LYS A O 1
ATOM 652 N N . ARG A 1 83 ? -28.350 -8.051 52.211 1.00 59.84 83 ARG A N 1
ATOM 653 C CA . ARG A 1 83 ? -28.234 -7.040 53.268 1.00 59.84 83 ARG A CA 1
ATOM 654 C C . ARG A 1 83 ? -29.370 -6.042 53.100 1.00 59.84 83 ARG A C 1
ATOM 656 O O . ARG A 1 83 ? -29.265 -5.112 52.304 1.00 59.84 83 ARG A O 1
ATOM 663 N N . ALA A 1 84 ? -30.452 -6.269 53.844 1.00 58.88 84 ALA A N 1
ATOM 664 C CA . ALA A 1 84 ? -31.534 -5.307 54.002 1.00 58.88 84 ALA A CA 1
ATOM 665 C C . ALA A 1 84 ? -30.962 -3.894 54.255 1.00 58.88 84 ALA A C 1
ATOM 667 O O . ALA A 1 84 ? -29.955 -3.768 54.964 1.00 58.88 84 ALA A O 1
ATOM 668 N N . PRO A 1 85 ? -31.543 -2.832 53.671 1.00 53.09 85 PRO A N 1
ATOM 669 C CA . PRO A 1 85 ? -31.045 -1.482 53.872 1.00 53.09 85 PRO A CA 1
ATOM 670 C C . PRO A 1 85 ? -31.338 -1.054 55.312 1.00 53.09 85 PRO A C 1
ATOM 672 O O . PRO A 1 85 ? -32.472 -0.741 55.659 1.00 53.09 85 PRO A O 1
ATOM 675 N N . ASN A 1 86 ? -30.305 -1.033 56.151 1.00 56.97 86 ASN A N 1
ATOM 676 C CA . ASN A 1 86 ? -30.340 -0.270 57.390 1.00 56.97 86 ASN A CA 1
ATOM 677 C C . ASN A 1 86 ? -30.220 1.217 56.999 1.00 56.97 86 ASN A C 1
ATOM 679 O O . ASN A 1 86 ? -29.271 1.557 56.283 1.00 56.97 86 ASN A O 1
ATOM 683 N N . PRO A 1 87 ? -31.149 2.109 57.386 1.00 51.19 87 PRO A N 1
ATOM 684 C CA . PRO A 1 87 ? -31.087 3.526 57.046 1.00 51.19 87 PRO A CA 1
ATOM 685 C C . PRO A 1 87 ? -30.071 4.235 57.948 1.00 51.19 87 PRO A C 1
ATOM 687 O O . PRO A 1 87 ? -30.411 5.052 58.796 1.00 51.19 87 PRO A O 1
ATOM 690 N N . SER A 1 88 ? -28.794 3.914 57.782 1.00 53.59 88 SER A N 1
ATOM 691 C CA . SER A 1 88 ? -27.698 4.703 58.326 1.00 53.59 88 SER A CA 1
ATOM 692 C C . SER A 1 88 ? -26.457 4.493 57.469 1.00 53.59 88 SER A C 1
ATOM 694 O O . SER A 1 88 ? -26.140 3.378 57.060 1.00 53.59 88 SER A O 1
ATOM 696 N N . ASN A 1 89 ? -25.741 5.590 57.223 1.00 49.03 89 ASN A N 1
ATOM 697 C CA . ASN A 1 89 ? -24.431 5.673 56.566 1.00 49.03 89 ASN A CA 1
ATOM 698 C C . ASN A 1 89 ? -24.474 5.927 55.054 1.00 49.03 89 ASN A C 1
ATOM 700 O O . ASN A 1 89 ? -24.108 5.099 54.219 1.00 49.03 89 ASN A O 1
ATOM 704 N N . PHE A 1 90 ? -24.823 7.167 54.715 1.00 50.69 90 PHE A N 1
ATOM 705 C CA . PHE A 1 90 ? -24.417 7.802 53.466 1.00 50.69 90 PHE A CA 1
ATOM 706 C C . PHE A 1 90 ? -22.894 8.043 53.500 1.00 50.69 90 PHE A C 1
ATOM 708 O O . PHE A 1 90 ? -22.429 9.131 53.819 1.00 50.69 90 PHE A O 1
ATOM 715 N N . ASN A 1 91 ? -22.103 7.004 53.219 1.00 47.12 91 ASN A N 1
ATOM 716 C CA . ASN A 1 91 ? -20.656 7.127 53.038 1.00 47.12 91 ASN A CA 1
ATOM 717 C C . ASN A 1 91 ? -20.350 7.341 51.553 1.00 47.12 91 ASN A C 1
ATOM 719 O O . ASN A 1 91 ? -20.227 6.398 50.768 1.00 47.12 91 ASN A O 1
ATOM 723 N N . VAL A 1 92 ? -20.223 8.609 51.170 1.00 52.62 92 VAL A N 1
ATOM 724 C CA . VAL A 1 92 ? -19.653 9.031 49.887 1.00 52.62 92 VAL A CA 1
ATOM 725 C C . VAL A 1 92 ? -18.143 8.801 49.962 1.00 52.62 92 VAL A C 1
ATOM 727 O O . VAL A 1 92 ? -17.378 9.674 50.356 1.00 52.62 92 VAL A O 1
ATOM 730 N N . SER A 1 93 ? -17.692 7.594 49.621 1.00 48.16 93 SER A N 1
ATOM 731 C CA . SER A 1 93 ? -16.271 7.357 49.363 1.00 48.16 93 SER A CA 1
ATOM 732 C C . SER A 1 93 ? -15.953 7.883 47.965 1.00 48.16 93 SER A C 1
ATOM 734 O O . SER A 1 93 ? -16.027 7.170 46.962 1.00 48.16 93 SER A O 1
ATOM 736 N N . SER A 1 94 ? -15.672 9.182 47.893 1.00 51.53 94 SER A N 1
ATOM 737 C CA . SER A 1 94 ? -15.061 9.800 46.727 1.00 51.53 94 SER A CA 1
ATOM 738 C C . SER A 1 94 ? -13.635 9.273 46.582 1.00 51.53 94 SER A C 1
ATOM 740 O O . SER A 1 94 ? -12.783 9.481 47.444 1.00 51.53 94 SER A O 1
ATOM 742 N N . MET A 1 95 ? -13.430 8.560 45.480 1.00 49.06 95 MET A N 1
ATOM 743 C CA . MET A 1 95 ? -12.197 8.392 44.715 1.00 49.06 95 MET A CA 1
ATOM 744 C C . MET A 1 95 ? -10.999 9.191 45.261 1.00 49.06 95 MET A C 1
ATOM 746 O O . MET A 1 95 ? -10.969 10.419 45.220 1.00 49.06 95 MET A O 1
ATOM 750 N N . LYS A 1 96 ? -10.001 8.461 45.762 1.00 48.19 96 LYS A N 1
ATOM 751 C CA . LYS A 1 96 ? -8.723 8.977 46.256 1.00 48.19 96 LYS A CA 1
ATOM 752 C C . LYS A 1 96 ? -7.953 9.615 45.088 1.00 48.19 96 LYS A C 1
ATOM 754 O O . LYS A 1 96 ? -7.174 8.943 44.420 1.00 48.19 96 LYS A O 1
ATOM 759 N N . LEU A 1 97 ? -8.184 10.899 44.818 1.00 50.09 97 LEU A N 1
ATOM 760 C CA . LEU A 1 97 ? -7.243 11.713 44.055 1.00 50.09 97 LEU A CA 1
ATOM 761 C C . LEU A 1 97 ? -6.125 12.097 45.019 1.00 50.09 97 LEU A C 1
ATOM 763 O O . LEU A 1 97 ? -6.321 12.869 45.956 1.00 50.09 97 LEU A O 1
ATOM 767 N N . THR A 1 98 ? -4.956 11.503 44.823 1.00 55.94 98 THR A N 1
ATOM 768 C CA . THR A 1 98 ? -3.748 11.902 45.531 1.00 55.94 98 THR A CA 1
ATOM 769 C C . THR A 1 98 ? -3.397 13.305 45.053 1.00 55.94 98 THR A C 1
ATOM 771 O O . THR A 1 98 ? -2.905 13.469 43.938 1.00 55.94 98 THR A O 1
ATOM 774 N N . ASN A 1 99 ? -3.671 14.327 45.859 1.00 50.94 99 ASN A N 1
ATOM 775 C CA . ASN A 1 99 ? -3.058 15.621 45.629 1.00 50.94 99 ASN A CA 1
ATOM 776 C C . ASN A 1 99 ? -2.520 16.189 46.936 1.00 50.94 99 ASN A C 1
ATOM 778 O O . ASN A 1 99 ? -3.236 16.446 47.900 1.00 50.94 99 ASN A O 1
ATOM 782 N N . ASN A 1 100 ? -1.204 16.294 46.935 1.00 59.97 100 ASN A N 1
ATOM 783 C CA . ASN A 1 100 ? -0.360 16.889 47.940 1.00 59.97 100 ASN A CA 1
ATOM 784 C C . ASN A 1 100 ? -0.713 18.376 48.089 1.00 59.97 100 ASN A C 1
ATOM 786 O O . ASN A 1 100 ? -0.454 19.141 47.164 1.00 59.97 100 ASN A O 1
ATOM 790 N N . SER A 1 101 ? -1.280 18.810 49.222 1.00 57.91 101 SER A N 1
ATOM 791 C CA . SER A 1 101 ? -1.148 20.209 49.648 1.00 57.91 101 SER A CA 1
ATOM 792 C C . SER A 1 101 ? -1.657 20.487 51.070 1.00 57.91 101 SER A C 1
ATOM 794 O O . SER A 1 101 ? -2.814 20.230 51.387 1.00 57.91 101 SER A O 1
ATOM 796 N N . ARG A 1 102 ? -0.802 21.193 51.828 1.00 56.22 102 ARG A N 1
ATOM 797 C CA . ARG A 1 102 ? -1.068 22.098 52.974 1.00 56.22 102 ARG A CA 1
ATOM 798 C C . ARG A 1 102 ? -1.062 21.488 54.381 1.00 56.22 102 ARG A C 1
ATOM 800 O O . ARG A 1 102 ? -2.079 21.122 54.952 1.00 56.22 102 ARG A O 1
ATOM 807 N N . LYS A 1 103 ? 0.127 21.561 54.987 1.00 59.47 103 LYS A N 1
ATOM 808 C CA . LYS A 1 103 ? 0.471 21.363 56.409 1.00 59.47 103 LYS A CA 1
ATOM 809 C C . LYS A 1 103 ? -0.205 22.324 57.414 1.00 59.47 103 LYS A C 1
ATOM 811 O O . LYS A 1 103 ? 0.232 22.372 58.551 1.00 59.47 103 LYS A O 1
ATOM 816 N N . ASN A 1 104 ? -1.255 23.063 57.056 1.00 61.72 104 ASN A N 1
ATOM 817 C CA . ASN A 1 104 ? -1.923 23.994 57.974 1.00 61.72 104 ASN A CA 1
ATOM 818 C C . ASN A 1 104 ? -3.440 23.909 57.790 1.00 61.72 104 ASN A C 1
ATOM 820 O O . ASN A 1 104 ? -4.007 24.594 56.940 1.00 61.72 104 ASN A O 1
ATOM 824 N N . ALA A 1 105 ? -4.096 23.051 58.568 1.00 62.53 105 ALA A N 1
ATOM 825 C CA . ALA A 1 105 ? -5.545 23.098 58.713 1.00 62.53 105 ALA A CA 1
ATOM 826 C C . ALA A 1 105 ? -5.892 24.184 59.751 1.00 62.53 105 ALA A C 1
ATOM 828 O O . ALA A 1 105 ? -5.440 24.071 60.893 1.00 62.53 105 ALA A O 1
ATOM 829 N N . PRO A 1 106 ? -6.663 25.233 59.408 1.00 62.97 106 PRO A N 1
ATOM 830 C CA . PRO A 1 106 ? -7.200 26.135 60.414 1.00 62.97 106 PRO A CA 1
ATOM 831 C C . PRO A 1 106 ? -8.243 25.368 61.233 1.00 62.97 106 PRO A C 1
ATOM 833 O O . PRO A 1 106 ? -9.198 24.803 60.704 1.00 62.97 106 PRO A O 1
ATOM 836 N N . HIS A 1 107 ? -8.009 25.307 62.535 1.00 65.88 107 HIS A N 1
ATOM 837 C CA . HIS A 1 107 ? -8.867 24.700 63.550 1.00 65.88 107 HIS A CA 1
ATOM 838 C C . HIS A 1 107 ? -10.322 25.160 63.367 1.00 65.88 107 HIS A C 1
ATOM 840 O O . HIS A 1 107 ? -10.617 26.353 63.455 1.00 65.88 107 HIS A O 1
ATOM 846 N N . LEU A 1 108 ? -11.231 24.210 63.130 1.00 69.94 108 LEU A N 1
ATOM 847 C CA . LEU A 1 108 ? -12.669 24.459 63.130 1.00 69.94 108 LEU A CA 1
ATOM 848 C C . LEU A 1 108 ? -13.079 24.856 64.550 1.00 69.94 108 LEU A C 1
ATOM 850 O O . LEU A 1 108 ? -13.217 24.005 65.426 1.00 69.94 108 LEU A O 1
ATOM 854 N N . ARG A 1 109 ? -13.258 26.152 64.798 1.00 72.12 109 ARG A N 1
ATOM 855 C CA . ARG A 1 109 ? -14.009 26.595 65.970 1.00 72.12 109 ARG A CA 1
ATOM 856 C C . ARG A 1 109 ? -15.486 26.445 65.648 1.00 72.12 109 ARG A C 1
ATOM 858 O O . ARG A 1 109 ? -15.947 26.882 64.595 1.00 72.12 109 ARG A O 1
ATOM 865 N N . VAL A 1 110 ? -16.213 25.813 66.559 1.00 72.75 110 VAL A N 1
ATOM 866 C CA . VAL A 1 110 ? -17.671 25.801 66.534 1.00 72.75 110 VAL A CA 1
ATOM 867 C C . VAL A 1 110 ? -18.121 27.258 66.610 1.00 72.75 110 VAL A C 1
ATOM 869 O O . VAL A 1 110 ? -17.810 27.954 67.573 1.00 72.75 110 VAL A O 1
ATOM 872 N N . ILE A 1 111 ? -18.809 27.747 65.578 1.00 66.44 111 ILE A N 1
ATOM 873 C CA . ILE A 1 111 ? -19.581 28.980 65.712 1.00 66.44 111 ILE A CA 1
ATOM 874 C C . ILE A 1 111 ? -20.772 28.592 66.578 1.00 66.44 111 ILE A C 1
ATOM 876 O O . ILE A 1 111 ? -21.726 27.979 66.094 1.00 66.44 111 ILE A O 1
ATOM 880 N N . GLU A 1 112 ? -20.696 28.898 67.871 1.00 67.44 112 GLU A N 1
ATOM 881 C CA . GLU A 1 112 ? -21.868 28.869 68.734 1.00 67.44 112 GLU A CA 1
ATOM 882 C C . GLU A 1 112 ? -22.833 29.944 68.237 1.00 67.44 112 GLU A C 1
ATOM 884 O O . GLU A 1 112 ? -22.725 31.132 68.537 1.00 67.44 112 GLU A O 1
ATOM 889 N N . GLY A 1 113 ? -23.768 29.529 67.388 1.00 60.00 113 GLY A N 1
ATOM 890 C CA . GLY A 1 113 ? -24.892 30.366 67.027 1.00 60.00 113 GLY A CA 1
ATOM 891 C C . GLY A 1 113 ? -25.762 30.556 68.262 1.00 60.00 113 GLY A C 1
ATOM 892 O O . GLY A 1 113 ? -26.382 29.601 68.729 1.00 60.00 113 GLY A O 1
ATOM 893 N N . ASN A 1 114 ? -25.855 31.792 68.750 1.00 65.31 114 ASN A N 1
ATOM 894 C CA . ASN A 1 114 ? -26.902 32.241 69.662 1.00 65.31 114 ASN A CA 1
ATOM 895 C C . ASN A 1 114 ? -28.269 32.078 68.972 1.00 65.31 114 ASN A C 1
ATOM 897 O O . ASN A 1 114 ? -28.830 33.027 68.417 1.00 65.31 114 ASN A O 1
ATOM 901 N N . LYS A 1 115 ? -28.802 30.850 68.942 1.00 63.41 115 LYS A N 1
ATOM 902 C CA . LYS A 1 115 ? -30.149 30.571 68.444 1.00 63.41 115 LYS A CA 1
ATOM 903 C C . LYS A 1 115 ? -31.115 30.984 69.545 1.00 63.41 115 LYS A C 1
ATOM 905 O O . LYS A 1 115 ? -31.529 30.194 70.389 1.00 63.41 115 LYS A O 1
ATOM 910 N N . GLY A 1 116 ? -31.368 32.289 69.554 1.00 55.62 116 GLY A N 1
ATOM 911 C CA . GLY A 1 116 ? -32.140 32.995 70.554 1.00 55.62 116 GLY A CA 1
ATOM 912 C C . GLY A 1 116 ? -33.466 32.315 70.879 1.00 55.62 116 GLY A C 1
ATOM 913 O O . GLY A 1 116 ? -34.205 31.848 70.010 1.00 55.62 116 GLY A O 1
ATOM 914 N N . LYS A 1 117 ? -33.749 32.325 72.179 1.00 59.66 117 LYS A N 1
ATOM 915 C CA . LYS A 1 117 ? -35.026 32.044 72.827 1.00 59.66 117 LYS A CA 1
ATOM 916 C C . LYS A 1 117 ? -36.199 32.568 71.984 1.00 59.66 117 LYS A C 1
ATOM 918 O O . LYS A 1 117 ? -36.453 33.773 71.966 1.00 59.66 117 LYS A O 1
ATOM 923 N N . LYS A 1 118 ? -36.958 31.679 71.334 1.00 57.94 118 LYS A N 1
ATOM 924 C CA . LYS A 1 118 ? -38.325 32.000 70.903 1.00 57.94 118 LYS A CA 1
ATOM 925 C C . LYS A 1 118 ? -39.303 31.465 71.942 1.00 57.94 118 LYS A C 1
ATOM 927 O O . LYS A 1 118 ? -39.462 30.266 72.134 1.00 57.94 118 LYS A O 1
ATOM 932 N N . LYS A 1 119 ? -39.850 32.448 72.650 1.00 58.19 119 LYS A N 1
ATOM 933 C CA . LYS A 1 119 ? -40.830 32.421 73.728 1.00 58.19 119 LYS A CA 1
ATOM 934 C C . LYS A 1 119 ? -42.131 31.743 73.270 1.00 58.19 119 LYS A C 1
ATOM 936 O O . LYS A 1 119 ? -42.514 31.900 72.116 1.00 58.19 119 LYS A O 1
ATOM 941 N N . ASN A 1 120 ? -42.794 31.071 74.212 1.00 56.91 120 ASN A N 1
ATOM 942 C CA . ASN A 1 120 ? -44.233 30.787 74.257 1.00 56.91 120 ASN A CA 1
ATOM 943 C C . ASN A 1 120 ? -44.863 30.190 72.987 1.00 56.91 120 ASN A C 1
ATOM 945 O O . ASN A 1 120 ? -45.400 30.908 72.147 1.00 56.91 120 ASN A O 1
ATOM 949 N N . ARG A 1 121 ? -44.912 28.856 72.907 1.00 60.88 121 ARG A N 1
ATOM 950 C CA . ARG A 1 121 ? -46.018 28.190 72.208 1.00 60.88 121 ARG A CA 1
ATOM 951 C C . ARG A 1 121 ? -47.099 27.925 73.247 1.00 60.88 121 ARG A C 1
ATOM 953 O O . ARG A 1 121 ? -46.934 27.061 74.100 1.00 60.88 121 ARG A O 1
ATOM 960 N N . ALA A 1 122 ? -48.118 28.776 73.222 1.00 57.22 122 ALA A N 1
ATOM 961 C CA . ALA A 1 122 ? -49.317 28.631 74.022 1.00 57.22 122 ALA A CA 1
ATOM 962 C C . ALA A 1 122 ? -50.035 27.317 73.682 1.00 57.22 122 ALA A C 1
ATOM 964 O O . ALA A 1 122 ? -50.017 26.855 72.541 1.00 57.22 122 ALA A O 1
ATOM 965 N N . SER A 1 123 ? -50.633 26.761 74.725 1.00 51.78 123 SER A N 1
ATOM 966 C CA . SER A 1 123 ? -51.611 25.681 74.759 1.00 51.78 123 SER A CA 1
ATOM 967 C C . SER A 1 123 ? -52.839 25.937 73.879 1.00 51.78 123 SER A C 1
ATOM 969 O O . SER A 1 123 ? -53.392 27.037 73.936 1.00 51.78 123 SER A O 1
ATOM 971 N N . LEU A 1 124 ? -53.306 24.895 73.186 1.00 39.75 124 LEU A N 1
ATOM 972 C CA . LEU A 1 124 ? -54.696 24.416 73.188 1.00 39.75 124 LEU A CA 1
ATOM 973 C C . LEU A 1 124 ? -54.717 22.952 72.726 1.00 39.75 124 LEU A C 1
ATOM 975 O O . LEU A 1 124 ? -53.973 22.649 71.765 1.00 39.75 124 LEU A O 1
#

InterPro domains:
  IPR048110 SA1362/YqhP-like [NF041554] (6-75)

Foldseek 3Di:
DDDPCVVVVVVVVVVVVVVVVVCCVPVPVPVVVVVVVVVVVVVCVVVVVCCCVPVVVPPPVVVVVVVVVVVVVCVVVVVVVVPPDDPDDPDPPPDDPDDDDDPDDDDDDPPPPCPDDDDDPDDD

Sequence (124 aa):
MQTNKMPIMIYAVIVLAVIGFLSALFLDTAGLITSVVTSLLIGALLFGAIYLIFIRRKRSDELTKYRKAVKQSKRKYHTQSKRAPNPSNFNVSSMKLTNNSRKNAPHLRVIEGNKGKKKNRASL

Organism: NCBI:txid74386